Protein AF-A0A349EHQ4-F1 (afdb_monomer)

Structure (mmCIF, N/CA/C/O backbone):
data_AF-A0A349EHQ4-F1
#
_entry.id   AF-A0A349EHQ4-F1
#
loop_
_atom_site.group_PDB
_atom_site.id
_atom_site.type_symbol
_atom_site.label_atom_id
_atom_site.label_alt_id
_atom_site.label_comp_id
_atom_site.label_asym_id
_atom_site.label_entity_id
_atom_site.label_seq_id
_atom_site.pdbx_PDB_ins_code
_atom_site.Cartn_x
_atom_site.Cartn_y
_atom_site.Cartn_z
_atom_site.occupancy
_atom_site.B_iso_or_equiv
_atom_site.auth_seq_id
_atom_site.auth_comp_id
_atom_site.auth_asym_id
_atom_site.auth_atom_id
_atom_site.pdbx_PDB_model_num
ATOM 1 N N . MET A 1 1 ? 8.767 20.214 77.698 1.00 48.81 1 MET A N 1
ATOM 2 C CA . MET A 1 1 ? 8.551 19.388 76.492 1.00 48.81 1 MET A CA 1
ATOM 3 C C . MET A 1 1 ? 9.839 18.632 76.233 1.00 48.81 1 MET A C 1
ATOM 5 O O . MET A 1 1 ? 10.749 19.185 75.638 1.00 48.81 1 MET A O 1
ATOM 9 N N . MET A 1 2 ? 9.957 17.448 76.834 1.00 36.84 2 MET A N 1
ATOM 10 C CA . MET A 1 2 ? 11.161 16.612 76.858 1.00 36.84 2 MET A CA 1
ATOM 11 C C . MET A 1 2 ? 10.773 15.185 77.273 1.00 36.84 2 MET A C 1
ATOM 13 O O . MET A 1 2 ? 10.011 15.031 78.222 1.00 36.84 2 MET A O 1
ATOM 17 N N . ASN A 1 3 ? 11.387 14.222 76.579 1.00 35.66 3 ASN A N 1
ATOM 18 C CA . ASN A 1 3 ? 11.802 12.870 76.994 1.00 35.66 3 ASN A CA 1
ATOM 19 C C . ASN A 1 3 ? 10.764 11.786 77.343 1.00 35.66 3 ASN A C 1
ATOM 21 O O . ASN A 1 3 ? 9.947 11.972 78.233 1.00 35.66 3 ASN A O 1
ATOM 25 N N . CYS A 1 4 ? 10.915 10.604 76.717 1.00 37.81 4 CYS A N 1
ATOM 26 C CA . CYS A 1 4 ? 11.305 9.306 77.331 1.00 37.81 4 CYS A CA 1
ATOM 27 C C . CYS A 1 4 ? 11.135 8.194 76.261 1.00 37.81 4 CYS A C 1
ATOM 29 O O . CYS A 1 4 ? 10.031 8.014 75.767 1.00 37.81 4 CYS A O 1
ATOM 31 N N . VAL A 1 5 ? 12.173 7.601 75.654 1.00 44.50 5 VAL A N 1
ATOM 32 C CA . VAL A 1 5 ? 13.112 6.562 76.151 1.00 44.50 5 VAL A CA 1
ATOM 33 C C . VAL A 1 5 ? 12.461 5.175 76.367 1.00 44.50 5 VAL A C 1
ATOM 35 O O . VAL A 1 5 ? 11.723 5.026 77.328 1.00 44.50 5 VAL A O 1
ATOM 38 N N . ILE A 1 6 ? 12.803 4.227 75.459 1.00 42.94 6 ILE A N 1
ATOM 39 C CA . ILE A 1 6 ? 13.313 2.826 75.639 1.00 42.94 6 ILE A CA 1
ATOM 40 C C . ILE A 1 6 ? 12.410 1.863 76.488 1.00 42.94 6 ILE A C 1
ATOM 42 O O . ILE A 1 6 ? 11.906 2.274 77.518 1.00 42.94 6 ILE A O 1
ATOM 46 N N . THR A 1 7 ? 12.070 0.599 76.149 1.00 41.44 7 THR A N 1
ATOM 47 C CA . THR A 1 7 ? 12.898 -0.583 75.787 1.00 41.44 7 THR A CA 1
ATOM 48 C C . THR A 1 7 ? 12.032 -1.826 75.435 1.00 41.44 7 THR A C 1
ATOM 50 O O . THR A 1 7 ? 10.980 -1.995 76.039 1.00 41.44 7 THR A O 1
ATOM 53 N N . GLU A 1 8 ? 12.574 -2.730 74.587 1.00 42.72 8 GLU A N 1
ATOM 54 C CA . GLU A 1 8 ? 12.525 -4.225 74.665 1.00 42.72 8 GLU A CA 1
ATOM 55 C C . GLU A 1 8 ? 11.172 -4.993 74.559 1.00 42.72 8 GLU A C 1
ATOM 57 O O . GLU A 1 8 ? 10.133 -4.525 74.985 1.00 42.72 8 GLU A O 1
ATOM 62 N N . ASN A 1 9 ? 11.040 -6.226 74.046 1.00 41.66 9 ASN A N 1
ATOM 63 C CA . ASN A 1 9 ? 11.967 -7.260 73.583 1.00 41.66 9 ASN A CA 1
ATOM 64 C C . ASN A 1 9 ? 11.171 -8.348 72.816 1.00 41.66 9 ASN A C 1
ATOM 66 O O . ASN A 1 9 ? 10.061 -8.680 73.225 1.00 41.66 9 ASN A O 1
ATOM 70 N N . ARG A 1 10 ? 11.822 -8.978 71.827 1.00 43.34 10 ARG A N 1
ATOM 71 C CA . ARG A 1 10 ? 11.755 -10.402 71.408 1.00 43.34 10 ARG A CA 1
ATOM 72 C C . ARG A 1 10 ? 11.477 -10.679 69.931 1.00 43.34 10 ARG A C 1
ATOM 74 O O . ARG A 1 10 ? 10.359 -10.860 69.466 1.00 43.34 10 ARG A O 1
ATOM 81 N N . VAL A 1 11 ? 12.609 -10.866 69.263 1.00 46.19 11 VAL A N 1
ATOM 82 C CA . VAL A 1 11 ? 12.840 -11.693 68.084 1.00 46.19 11 VAL A CA 1
ATOM 83 C C . VAL A 1 11 ? 12.489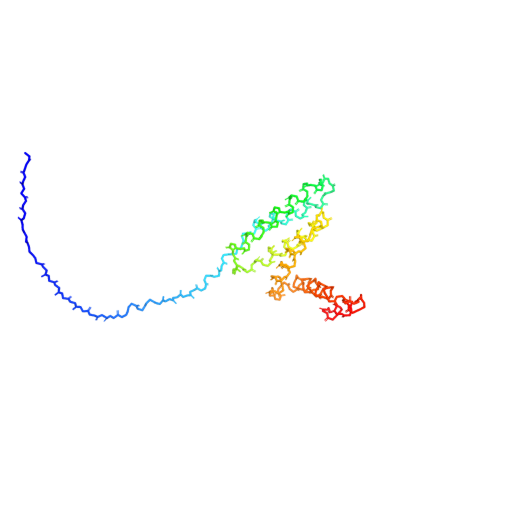 -13.151 68.404 1.00 46.19 11 VAL A C 1
ATOM 85 O O . VAL A 1 11 ? 13.048 -13.725 69.339 1.00 46.19 11 VAL A O 1
ATOM 88 N N . ILE A 1 12 ? 11.619 -13.768 67.602 1.00 50.72 12 ILE A N 1
ATOM 89 C CA . ILE A 1 12 ? 11.627 -15.220 67.383 1.00 50.72 12 ILE A CA 1
ATOM 90 C C . ILE A 1 12 ? 11.624 -15.434 65.873 1.00 50.72 12 ILE A C 1
ATOM 92 O O . ILE A 1 12 ? 10.601 -15.349 65.199 1.00 50.72 12 ILE A O 1
ATOM 96 N N . SER A 1 13 ? 12.821 -15.669 65.353 1.00 45.28 13 SER A N 1
ATOM 97 C CA . SER A 1 13 ? 13.061 -16.291 64.066 1.00 45.28 13 SER A CA 1
ATOM 98 C C . SER A 1 13 ? 12.750 -17.784 64.177 1.00 45.28 13 SER A C 1
ATOM 100 O O . SER A 1 13 ? 13.335 -18.486 64.997 1.00 45.28 13 SER A O 1
ATOM 102 N N . LEU A 1 14 ? 11.872 -18.291 63.315 1.00 47.44 14 LEU A N 1
ATOM 103 C CA . LEU A 1 14 ? 11.872 -19.700 62.939 1.00 47.44 14 LEU A CA 1
ATOM 104 C C . LEU A 1 14 ? 11.588 -19.774 61.439 1.00 47.44 14 LEU A C 1
ATOM 106 O O . LEU A 1 14 ? 10.496 -19.452 60.977 1.00 47.44 14 LEU A O 1
ATOM 110 N N . GLY A 1 15 ? 12.617 -20.118 60.670 1.00 43.69 15 GLY A N 1
ATOM 111 C CA . GLY A 1 15 ? 12.475 -20.380 59.246 1.00 43.69 15 GLY A CA 1
ATOM 112 C C . GLY A 1 15 ? 11.823 -21.734 58.998 1.00 43.69 15 GLY A C 1
ATOM 113 O O . GLY A 1 15 ? 12.010 -22.651 59.786 1.00 43.69 15 GLY A O 1
ATOM 114 N N . ILE A 1 16 ? 11.149 -21.872 57.857 1.00 52.44 16 ILE A N 1
ATOM 115 C CA . ILE A 1 16 ? 11.101 -23.110 57.077 1.00 52.44 16 ILE A CA 1
ATOM 116 C C . ILE A 1 16 ? 11.095 -22.715 55.598 1.00 52.44 16 ILE A C 1
ATOM 118 O O . ILE A 1 16 ? 10.380 -21.821 55.149 1.00 52.44 16 ILE A O 1
ATOM 122 N N . ARG A 1 17 ? 11.985 -23.385 54.872 1.00 44.19 17 ARG A N 1
ATOM 123 C CA . ARG A 1 17 ? 12.211 -23.320 53.435 1.00 44.19 17 ARG A CA 1
ATOM 124 C C . ARG A 1 17 ? 11.108 -24.074 52.696 1.00 44.19 17 ARG A C 1
ATOM 126 O O . ARG A 1 17 ? 10.815 -25.200 53.070 1.00 44.19 17 ARG A O 1
ATOM 133 N N . GLY A 1 18 ? 10.664 -23.494 51.584 1.00 43.50 18 GLY A N 1
ATOM 134 C CA . GLY A 1 18 ? 10.285 -24.220 50.373 1.00 43.50 18 GLY A CA 1
ATOM 135 C C . GLY A 1 18 ? 8.970 -24.991 50.413 1.00 43.50 18 GLY A C 1
ATOM 136 O O . GLY A 1 18 ? 8.882 -26.034 51.035 1.00 43.50 18 GLY A O 1
ATOM 137 N N . ILE A 1 19 ? 8.006 -24.535 49.619 1.00 53.78 19 ILE A N 1
ATOM 138 C CA . ILE A 1 19 ? 7.231 -25.360 48.685 1.00 53.78 19 ILE A CA 1
ATOM 139 C C . ILE A 1 19 ? 6.740 -24.387 47.616 1.00 53.78 19 ILE A C 1
ATOM 141 O O . ILE A 1 19 ? 6.238 -23.306 47.922 1.00 53.78 19 ILE A O 1
ATOM 145 N N . GLY A 1 20 ? 7.032 -24.735 46.365 1.00 45.84 20 GLY A N 1
ATOM 146 C CA . GLY A 1 20 ? 6.883 -23.874 45.208 1.00 45.84 20 GLY A CA 1
ATOM 147 C C . GLY A 1 20 ? 5.481 -23.297 45.105 1.00 45.84 20 GLY A C 1
ATOM 148 O O . GLY A 1 20 ? 4.492 -24.025 45.066 1.00 45.84 20 GLY A O 1
ATOM 149 N N . CYS A 1 21 ? 5.422 -21.973 44.992 1.00 41.72 21 CYS A N 1
ATOM 150 C CA . CYS A 1 21 ? 4.287 -21.328 44.369 1.00 41.72 21 CYS A CA 1
ATOM 151 C C . CYS A 1 21 ? 4.354 -21.739 42.895 1.00 41.72 21 CYS A C 1
ATOM 153 O O . CYS A 1 21 ? 5.080 -21.139 42.101 1.00 41.72 21 CYS A O 1
ATOM 155 N N . LEU A 1 22 ? 3.678 -22.842 42.568 1.00 47.91 22 LEU A N 1
ATOM 156 C CA . LEU A 1 22 ? 3.324 -23.224 41.212 1.00 47.91 22 LEU A CA 1
ATOM 157 C C . LEU A 1 22 ? 2.382 -22.129 40.703 1.00 47.91 22 LEU A C 1
ATOM 159 O O . LEU A 1 22 ? 1.161 -22.255 40.738 1.00 47.91 22 LEU A O 1
ATOM 163 N N . TRP A 1 23 ? 2.975 -21.000 40.319 1.00 44.31 23 TRP A N 1
ATOM 164 C CA . TRP A 1 23 ? 2.333 -19.981 39.516 1.00 44.31 23 TRP A CA 1
ATOM 165 C C . TRP A 1 23 ? 2.105 -20.646 38.169 1.00 44.31 23 TRP A C 1
ATOM 167 O O . TRP A 1 23 ? 2.985 -20.723 37.315 1.00 44.31 23 TRP A O 1
ATOM 177 N N . ILE A 1 24 ? 0.933 -21.257 38.045 1.00 50.19 24 ILE A N 1
ATOM 178 C CA . ILE A 1 24 ? 0.395 -21.694 36.774 1.00 50.19 24 ILE A CA 1
ATOM 179 C C . ILE A 1 24 ? 0.300 -20.416 35.939 1.00 50.19 24 ILE A C 1
ATOM 181 O O . ILE A 1 24 ? -0.628 -19.625 36.084 1.00 50.19 24 ILE A O 1
ATOM 185 N N . CYS A 1 25 ? 1.308 -20.190 35.097 1.00 42.59 25 CYS A N 1
ATOM 186 C CA . CYS A 1 25 ? 1.208 -19.308 33.951 1.00 42.59 25 CYS A CA 1
ATOM 187 C C . CYS A 1 25 ? 0.197 -19.948 33.002 1.00 42.59 25 CYS A C 1
ATOM 189 O O . CYS A 1 25 ? 0.560 -20.624 32.042 1.00 42.59 25 CYS A O 1
ATOM 191 N N . THR A 1 26 ? -1.092 -19.752 33.270 1.00 47.00 26 THR A N 1
ATOM 192 C CA . THR A 1 26 ? -2.105 -19.798 32.224 1.00 47.00 26 THR A CA 1
ATOM 193 C C . THR A 1 26 ? -1.812 -18.628 31.298 1.00 47.00 26 THR A C 1
ATOM 195 O O . THR A 1 26 ? -2.361 -17.540 31.445 1.00 47.00 26 THR A O 1
ATOM 198 N N . ALA A 1 27 ? -0.903 -18.856 30.350 1.00 46.69 27 ALA A N 1
ATOM 199 C CA . ALA A 1 27 ? -0.815 -18.096 29.119 1.00 46.69 27 ALA A CA 1
ATOM 200 C C . ALA A 1 27 ? -2.076 -18.417 28.307 1.00 46.69 27 ALA A C 1
ATOM 202 O O . ALA A 1 27 ? -2.050 -19.153 27.324 1.00 46.69 27 ALA A O 1
ATOM 203 N N . GLY A 1 28 ? -3.220 -17.919 28.780 1.00 42.00 28 GLY A N 1
ATOM 204 C CA . GLY A 1 28 ? -4.353 -17.710 27.907 1.00 42.00 28 GLY A CA 1
ATOM 205 C C . GLY A 1 28 ? -3.876 -16.692 26.891 1.00 42.00 28 GLY A C 1
ATOM 206 O O . GLY A 1 28 ? -3.595 -15.553 27.258 1.00 42.00 28 GLY A O 1
ATOM 207 N N . ALA A 1 29 ? -3.708 -17.124 25.644 1.00 43.16 29 ALA A N 1
ATOM 208 C CA . ALA A 1 29 ? -3.599 -16.213 24.526 1.00 43.16 29 ALA A CA 1
ATOM 209 C C . ALA A 1 29 ? -4.871 -15.355 24.546 1.00 43.16 29 ALA A C 1
ATOM 211 O O . ALA A 1 29 ? -5.917 -15.772 24.050 1.00 43.16 29 ALA A O 1
ATOM 212 N N . LEU A 1 30 ? -4.818 -14.191 25.203 1.00 45.94 30 LEU A N 1
ATOM 213 C CA . LEU A 1 30 ? -5.787 -13.145 24.941 1.00 45.94 30 LEU A CA 1
ATOM 214 C C . LEU A 1 30 ? -5.546 -12.794 23.483 1.00 45.94 30 LEU A C 1
ATOM 216 O O . LEU A 1 30 ? -4.552 -12.144 23.161 1.00 45.94 30 LEU A O 1
ATOM 220 N N . ALA A 1 31 ? -6.414 -13.299 22.607 1.00 54.94 31 ALA A N 1
ATOM 221 C CA . ALA A 1 31 ? -6.525 -12.788 21.256 1.00 54.94 31 ALA A CA 1
ATOM 222 C C . ALA A 1 31 ? -6.519 -11.262 21.372 1.00 54.94 31 ALA A C 1
ATOM 224 O O . ALA A 1 31 ? -7.317 -10.701 22.132 1.00 54.94 31 ALA A O 1
ATOM 225 N N . ALA A 1 32 ? -5.546 -10.614 20.729 1.00 66.81 32 ALA A N 1
ATOM 226 C CA . ALA A 1 32 ? -5.445 -9.169 20.791 1.00 66.81 32 ALA A CA 1
ATOM 227 C C . ALA A 1 32 ? -6.784 -8.568 20.375 1.00 66.81 32 ALA A C 1
ATOM 229 O O . ALA A 1 32 ? -7.426 -9.055 19.440 1.00 66.81 32 ALA A O 1
ATOM 230 N N . LEU A 1 33 ? -7.223 -7.558 21.127 1.00 77.00 33 LEU A N 1
ATOM 231 C CA . LEU A 1 33 ? -8.505 -6.923 20.869 1.00 77.00 33 LEU A CA 1
ATOM 232 C C . LEU A 1 33 ? -8.539 -6.464 19.405 1.00 77.00 33 LEU A C 1
ATOM 234 O O . LEU A 1 33 ? -7.563 -5.869 18.937 1.00 77.00 33 LEU A O 1
ATOM 238 N N . PRO A 1 34 ? -9.622 -6.766 18.672 1.00 84.94 34 PRO A N 1
ATOM 239 C CA . PRO A 1 34 ? -9.742 -6.338 17.292 1.00 84.94 34 PRO A CA 1
ATOM 240 C C . PRO A 1 34 ? -9.745 -4.810 17.227 1.00 84.94 34 PRO A C 1
ATOM 242 O O . PRO A 1 34 ? -10.272 -4.134 18.117 1.00 84.94 34 PRO A O 1
ATOM 245 N N . ILE A 1 35 ? -9.171 -4.268 16.156 1.00 89.75 35 ILE A N 1
ATOM 246 C CA . ILE A 1 35 ? -9.194 -2.827 15.898 1.00 89.75 35 ILE A CA 1
ATOM 247 C C . ILE A 1 35 ? -10.665 -2.398 15.743 1.00 89.75 35 ILE A C 1
ATOM 249 O O . ILE A 1 35 ? -11.404 -3.084 15.032 1.00 89.75 35 ILE A O 1
ATOM 253 N N . PRO A 1 36 ? -11.121 -1.308 16.391 1.00 89.56 36 PRO A N 1
ATOM 254 C CA . PRO A 1 36 ? -12.522 -0.905 16.337 1.00 89.56 36 PRO A CA 1
ATOM 255 C C . PRO A 1 36 ? -13.006 -0.648 14.905 1.00 89.56 36 PRO A C 1
ATOM 257 O O . PRO A 1 36 ? -12.410 0.140 14.170 1.00 89.56 36 PRO A O 1
ATOM 260 N N . GLU A 1 37 ? -14.137 -1.246 14.533 1.00 89.69 37 GLU A N 1
ATOM 261 C CA . GLU A 1 37 ? -14.742 -1.102 13.200 1.00 89.69 37 GLU A CA 1
ATOM 262 C C . GLU A 1 37 ? -15.055 0.363 12.856 1.00 89.69 37 GLU A C 1
ATOM 264 O O . GLU A 1 37 ? -14.861 0.797 11.724 1.00 89.69 37 GLU A O 1
ATOM 269 N N . SER A 1 38 ? -15.441 1.176 13.846 1.00 89.50 38 SER A N 1
ATOM 270 C CA . SER A 1 38 ? -15.678 2.613 13.655 1.00 89.50 38 SER A CA 1
ATOM 271 C C . SER A 1 38 ? -14.453 3.358 13.117 1.00 89.50 38 SER A C 1
ATOM 273 O O . SER A 1 38 ? -14.598 4.319 12.364 1.00 89.50 38 SER A O 1
ATOM 275 N N . GLU A 1 39 ? -13.246 2.929 13.497 1.00 90.50 39 GLU A N 1
ATOM 276 C CA . GLU A 1 39 ? -12.001 3.521 13.005 1.00 90.50 39 GLU A CA 1
ATOM 277 C C . GLU A 1 39 ? -11.714 3.098 11.564 1.00 90.50 39 GLU A C 1
ATOM 279 O O . GLU A 1 39 ? -11.278 3.922 10.761 1.00 90.50 39 GLU A O 1
ATOM 284 N N . MET A 1 40 ? -12.016 1.844 11.216 1.00 89.56 40 MET A N 1
ATOM 285 C CA . MET A 1 40 ? -11.903 1.340 9.845 1.00 89.56 40 MET A CA 1
ATOM 286 C C . MET A 1 40 ? -12.857 2.076 8.906 1.00 89.56 40 MET A C 1
ATOM 288 O O . MET A 1 40 ? -12.417 2.623 7.899 1.00 89.56 40 MET A O 1
ATOM 292 N N . VAL A 1 41 ? -14.131 2.195 9.290 1.00 91.81 41 VAL A N 1
ATOM 293 C CA . VAL A 1 41 ? -15.146 2.929 8.520 1.00 91.81 41 VAL A CA 1
ATOM 294 C C . VAL A 1 41 ? -14.732 4.390 8.324 1.00 91.81 41 VAL A C 1
ATOM 296 O O . VAL A 1 41 ? -14.864 4.930 7.228 1.00 91.81 41 VAL A O 1
ATOM 299 N N . ALA A 1 42 ? -14.175 5.039 9.352 1.00 91.44 42 ALA A N 1
ATOM 300 C CA . ALA A 1 42 ? -13.675 6.408 9.226 1.00 91.44 42 ALA A CA 1
ATOM 301 C C . ALA A 1 42 ? -12.498 6.522 8.233 1.00 91.44 42 ALA A C 1
ATOM 303 O O . ALA A 1 42 ? -12.396 7.506 7.494 1.00 91.44 42 ALA A O 1
ATOM 304 N N . LEU A 1 43 ? -11.604 5.527 8.195 1.00 92.25 43 LEU A N 1
ATOM 305 C CA . LEU A 1 43 ? -10.511 5.484 7.221 1.00 92.25 43 LEU A CA 1
ATOM 306 C C . LEU A 1 43 ? -11.030 5.228 5.797 1.00 92.25 43 LEU A C 1
ATOM 308 O O . LEU A 1 43 ? -10.604 5.908 4.866 1.00 92.25 43 LEU A O 1
ATOM 312 N N . GLU A 1 44 ? -11.985 4.318 5.614 1.00 91.12 44 GLU A N 1
ATOM 313 C CA . GLU A 1 44 ? -12.600 4.032 4.310 1.00 91.12 44 GLU A CA 1
ATOM 314 C C . GLU A 1 44 ? -13.372 5.228 3.752 1.00 91.12 44 GLU A C 1
ATOM 316 O O . GLU A 1 44 ? -13.259 5.548 2.568 1.00 91.12 44 GLU A O 1
ATOM 321 N N . GLN A 1 45 ? -14.098 5.954 4.604 1.00 89.88 45 GLN A N 1
ATOM 322 C CA . GLN A 1 45 ? -14.786 7.186 4.214 1.00 89.88 45 GLN A CA 1
ATOM 323 C C . GLN A 1 45 ? -13.826 8.218 3.623 1.00 89.88 45 GLN A C 1
ATOM 325 O O . GLN A 1 45 ? -14.202 8.945 2.704 1.00 89.88 45 GLN A O 1
ATOM 330 N N . THR A 1 46 ? -12.576 8.248 4.091 1.00 84.50 46 THR A N 1
ATOM 331 C CA . THR A 1 46 ? -11.557 9.130 3.519 1.00 84.50 46 THR A CA 1
ATOM 332 C C . THR A 1 46 ? -11.270 8.783 2.056 1.00 84.50 46 THR A C 1
ATOM 334 O O . THR A 1 46 ? -11.200 9.670 1.210 1.00 84.50 46 THR A O 1
ATOM 337 N N . LEU A 1 47 ? -11.189 7.490 1.723 1.00 83.75 47 LEU A N 1
ATOM 338 C CA . LEU A 1 47 ? -11.021 7.041 0.340 1.00 83.75 47 LEU A CA 1
ATOM 339 C C . LEU A 1 47 ? -12.234 7.395 -0.530 1.00 83.75 47 LEU A C 1
ATOM 341 O O . LEU A 1 47 ? -12.085 7.635 -1.724 1.00 83.75 47 LEU A O 1
ATOM 345 N N . VAL A 1 48 ? -13.442 7.427 0.021 1.00 84.25 48 VAL A N 1
ATOM 346 C CA . VAL A 1 48 ? -14.613 7.859 -0.753 1.00 84.25 48 VAL A CA 1
ATOM 347 C C . VAL A 1 48 ? -14.550 9.366 -1.019 1.00 84.25 48 VAL A C 1
ATOM 349 O O . VAL A 1 48 ? -14.705 9.791 -2.160 1.00 84.25 48 VAL A O 1
ATOM 352 N N . GLN A 1 49 ? -14.250 10.162 0.010 1.00 80.25 49 GLN A N 1
ATOM 353 C CA . GLN A 1 49 ? -14.228 11.628 -0.059 1.00 80.25 49 GLN A CA 1
ATOM 354 C C . GLN A 1 49 ? -13.092 12.178 -0.930 1.00 80.25 49 GLN A C 1
ATOM 356 O O . GLN A 1 49 ? -13.306 13.116 -1.689 1.00 80.25 49 GLN A O 1
ATOM 361 N N . ASP A 1 50 ? -11.902 11.576 -0.888 1.00 71.00 50 ASP A N 1
ATOM 362 C CA . ASP A 1 50 ? -10.781 12.000 -1.739 1.00 71.00 50 ASP A CA 1
ATOM 363 C C . ASP A 1 50 ? -11.028 11.724 -3.237 1.00 71.00 50 ASP A C 1
ATOM 365 O O . ASP A 1 50 ? -10.313 12.253 -4.085 1.00 71.00 50 ASP A O 1
ATOM 369 N N . GLY A 1 51 ? -12.008 10.877 -3.584 1.00 64.12 51 GLY A N 1
ATOM 370 C CA . GLY A 1 51 ? -12.421 10.643 -4.972 1.00 64.12 51 GLY A CA 1
ATOM 371 C C . GLY A 1 51 ? -13.308 11.750 -5.552 1.00 64.12 51 GLY A C 1
ATOM 372 O O . GLY A 1 51 ? -13.568 11.748 -6.759 1.00 64.12 51 GLY A O 1
ATOM 373 N N . ASP A 1 52 ? -13.768 12.677 -4.710 1.00 71.44 52 ASP A N 1
ATOM 374 C CA . ASP A 1 52 ? -14.653 13.760 -5.110 1.00 71.44 52 ASP A CA 1
ATOM 375 C C . ASP A 1 52 ? -13.873 14.859 -5.848 1.00 71.44 52 ASP A C 1
ATOM 377 O O . ASP A 1 52 ? -12.832 15.335 -5.382 1.00 71.44 52 ASP A O 1
ATOM 381 N N . GLN A 1 53 ? -14.369 15.254 -7.023 1.00 61.84 53 GLN A N 1
ATOM 382 C CA . GLN A 1 53 ? -13.653 16.134 -7.963 1.00 61.84 53 GLN A CA 1
ATOM 383 C C . GLN A 1 53 ? -13.481 17.570 -7.441 1.00 61.84 53 GLN A C 1
ATOM 385 O O . GLN A 1 53 ? -12.670 18.329 -7.972 1.00 61.84 53 GLN A O 1
ATOM 390 N N . ASP A 1 54 ? -14.199 17.922 -6.376 1.00 67.56 54 ASP A N 1
ATOM 391 C CA . ASP A 1 54 ? -14.193 19.255 -5.774 1.00 67.56 54 ASP A CA 1
ATOM 392 C C . ASP A 1 54 ? -13.051 19.461 -4.758 1.00 67.56 54 ASP A C 1
ATOM 394 O O . ASP A 1 54 ? -12.846 20.5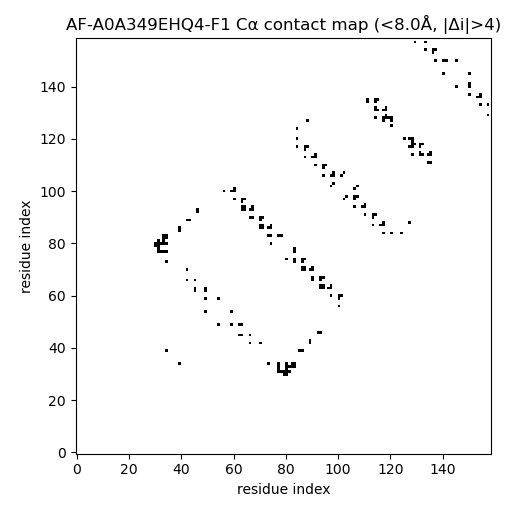66 -4.244 1.00 67.56 54 ASP A O 1
ATOM 398 N N . THR A 1 55 ? -12.261 18.422 -4.463 1.00 77.44 55 THR A N 1
ATOM 399 C CA . THR A 1 55 ? -11.183 18.500 -3.471 1.00 77.44 55 THR A CA 1
ATOM 400 C C . THR A 1 55 ? -9.881 19.020 -4.084 1.00 77.44 55 THR A C 1
ATOM 402 O O . THR A 1 55 ? -9.341 18.466 -5.039 1.00 77.44 55 THR A O 1
ATOM 405 N N . SER A 1 56 ? -9.295 20.065 -3.488 1.00 86.88 56 SER A N 1
ATOM 406 C CA . SER A 1 56 ? -7.997 20.581 -3.944 1.00 86.88 56 SER A CA 1
ATOM 407 C C . SER A 1 56 ? -6.871 19.534 -3.796 1.00 86.88 56 SER A C 1
ATOM 409 O O . SER A 1 56 ? -6.854 18.781 -2.816 1.00 86.88 56 SER A O 1
ATOM 411 N N . PRO A 1 57 ? -5.844 19.528 -4.668 1.00 85.62 57 PRO A N 1
ATOM 412 C CA . PRO A 1 57 ? -4.724 18.586 -4.553 1.00 85.62 57 PRO A CA 1
ATOM 413 C C . PRO A 1 57 ? -3.979 18.663 -3.209 1.00 85.62 57 PRO A C 1
ATOM 415 O O . PRO A 1 57 ? -3.516 17.655 -2.676 1.00 85.62 57 PRO A O 1
ATOM 418 N N . ILE A 1 58 ? -3.879 19.863 -2.625 1.00 90.62 58 ILE A N 1
ATOM 419 C CA . ILE A 1 58 ? -3.218 20.084 -1.331 1.00 90.62 58 ILE A CA 1
ATOM 420 C C . ILE A 1 58 ? -4.035 19.458 -0.196 1.00 90.62 58 ILE A C 1
ATOM 422 O O . ILE A 1 58 ? -3.466 18.803 0.683 1.00 90.62 58 ILE A O 1
ATOM 426 N N . SER A 1 59 ? -5.360 19.646 -0.202 1.00 90.25 59 SER A N 1
ATOM 427 C CA . SER A 1 59 ? -6.235 19.037 0.801 1.00 90.25 59 SER A CA 1
ATOM 428 C C . SER A 1 59 ? -6.248 17.519 0.672 1.00 90.25 59 SER A C 1
ATOM 430 O O . SER A 1 59 ? -6.040 16.864 1.689 1.00 90.25 59 SER A O 1
ATOM 432 N N . ALA A 1 60 ? -6.361 16.976 -0.545 1.00 89.62 60 ALA A N 1
ATOM 433 C CA . ALA A 1 60 ? -6.306 15.534 -0.795 1.00 89.62 60 ALA A CA 1
ATOM 434 C C . ALA A 1 60 ? -4.997 14.924 -0.268 1.00 89.62 60 ALA A C 1
ATOM 436 O O . ALA A 1 60 ? -5.008 13.982 0.521 1.00 89.62 60 ALA A O 1
ATOM 437 N N . ARG A 1 61 ? -3.842 15.530 -0.589 1.00 92.25 61 ARG A N 1
ATOM 438 C CA . ARG A 1 61 ? -2.539 15.084 -0.065 1.00 92.25 61 ARG A CA 1
ATOM 439 C C . ARG A 1 61 ? -2.512 15.056 1.464 1.00 92.25 61 ARG A C 1
ATOM 441 O O . ARG A 1 61 ? -2.045 14.086 2.058 1.00 92.25 61 ARG A O 1
ATOM 448 N N . ARG A 1 62 ? -2.973 16.127 2.119 1.00 93.00 62 ARG A N 1
ATOM 449 C CA . ARG A 1 62 ? -2.983 16.221 3.588 1.00 93.00 62 ARG A CA 1
ATOM 450 C C . ARG A 1 62 ? -3.882 15.150 4.206 1.00 93.00 62 ARG A C 1
ATOM 452 O O . ARG A 1 62 ? -3.486 14.526 5.189 1.00 93.00 62 ARG A O 1
ATOM 459 N N . THR A 1 63 ? -5.064 14.961 3.636 1.00 93.75 63 THR A N 1
ATOM 460 C CA . THR A 1 63 ? -6.052 13.977 4.072 1.00 93.75 63 THR A CA 1
ATOM 461 C C . THR A 1 63 ? -5.492 12.558 3.962 1.00 93.75 63 THR A C 1
ATOM 463 O O . THR A 1 63 ? -5.393 11.874 4.981 1.00 93.75 63 THR A O 1
ATOM 466 N N . LEU A 1 64 ? -4.961 12.176 2.797 1.00 94.31 64 LEU A N 1
ATOM 467 C CA . LEU A 1 64 ? -4.321 10.875 2.584 1.00 94.31 64 LEU A CA 1
ATOM 468 C C . LEU A 1 64 ? -3.162 10.625 3.559 1.00 94.31 64 LEU A C 1
ATOM 470 O O . LEU A 1 64 ? -3.096 9.566 4.182 1.00 94.31 64 LEU A O 1
ATOM 474 N N . LYS A 1 65 ? -2.268 11.604 3.770 1.00 95.25 65 LYS A N 1
ATOM 475 C CA . LYS A 1 65 ? -1.153 11.464 4.731 1.00 95.25 65 LYS A CA 1
ATOM 476 C C . LYS A 1 65 ? -1.644 11.269 6.165 1.00 95.25 65 LYS A C 1
ATOM 478 O O . LYS A 1 65 ? -1.044 10.504 6.921 1.00 95.25 65 LYS A O 1
ATOM 483 N N . ASN A 1 66 ? -2.720 11.951 6.550 1.00 95.31 66 ASN A N 1
ATOM 484 C CA . ASN A 1 66 ? -3.321 11.778 7.868 1.00 95.31 66 ASN A CA 1
ATOM 485 C C . ASN A 1 66 ? -3.924 10.382 8.037 1.00 95.31 66 ASN A C 1
ATOM 487 O O . ASN A 1 66 ? -3.693 9.767 9.077 1.00 95.31 66 ASN A O 1
ATOM 491 N N . SER A 1 67 ? -4.627 9.870 7.027 1.00 95.25 67 SER A N 1
ATOM 492 C CA . SER A 1 67 ? -5.217 8.528 7.064 1.00 95.25 67 SER A CA 1
ATOM 493 C C . SER A 1 67 ? -4.160 7.431 7.080 1.00 95.25 67 SER A C 1
ATOM 495 O O . SER A 1 67 ? -4.266 6.517 7.891 1.00 95.25 67 SER A O 1
ATOM 497 N N . VAL A 1 68 ? -3.079 7.567 6.302 1.00 96.44 68 VAL A N 1
ATOM 498 C CA . VAL A 1 68 ? -1.920 6.656 6.373 1.00 96.44 68 VAL A CA 1
ATOM 499 C C . VAL A 1 68 ? -1.328 6.642 7.783 1.00 96.44 68 VAL A C 1
ATOM 501 O O . VAL A 1 68 ? -1.176 5.579 8.378 1.00 96.44 68 VAL A O 1
ATOM 504 N N . ARG A 1 69 ? -1.050 7.817 8.363 1.00 96.69 69 ARG A N 1
ATOM 505 C CA . ARG A 1 69 ? -0.493 7.922 9.721 1.00 96.69 69 ARG A CA 1
ATOM 506 C C . ARG A 1 69 ? -1.422 7.319 10.777 1.00 96.69 69 ARG A C 1
ATOM 508 O O . ARG A 1 69 ? -0.944 6.663 11.695 1.00 96.69 69 ARG A O 1
ATOM 515 N N . LYS A 1 70 ? -2.734 7.546 10.663 1.00 96.69 70 LYS A N 1
ATOM 516 C CA . LYS A 1 70 ? -3.732 7.006 11.593 1.00 96.69 70 LYS A CA 1
ATOM 517 C C . LYS A 1 70 ? -3.851 5.486 11.467 1.00 96.69 70 LYS A C 1
ATOM 519 O O . LYS A 1 70 ? -3.806 4.805 12.483 1.00 96.69 70 LYS A O 1
ATOM 524 N N . GLY A 1 71 ? -3.949 4.960 10.247 1.00 96.12 71 GLY A N 1
ATOM 525 C CA . GLY A 1 71 ? -4.037 3.522 9.999 1.00 96.12 71 GLY A CA 1
ATOM 526 C C . GLY A 1 71 ? -2.801 2.769 10.489 1.00 96.12 71 GLY A C 1
ATOM 527 O O . GLY A 1 71 ? -2.936 1.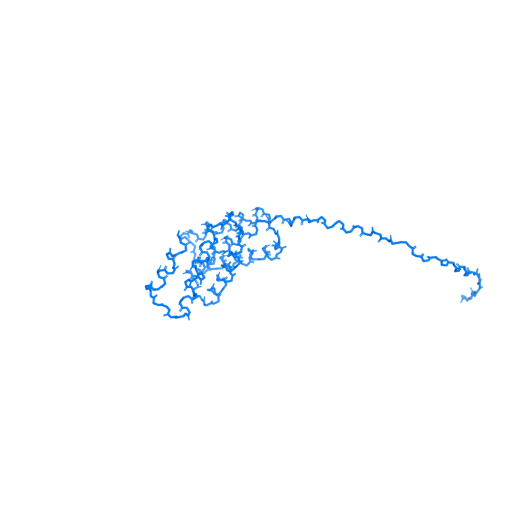774 11.193 1.00 96.12 71 GLY A O 1
ATOM 528 N N . LEU A 1 72 ? -1.599 3.287 10.215 1.00 96.56 72 LEU A N 1
ATOM 529 C CA . LEU A 1 72 ? -0.362 2.692 10.730 1.00 96.56 72 LEU A CA 1
ATOM 530 C C . LEU A 1 72 ? -0.310 2.712 12.262 1.00 96.56 72 LEU A C 1
ATOM 532 O O . LEU A 1 72 ? 0.003 1.691 12.862 1.00 96.56 72 LEU A O 1
ATOM 536 N N . ALA A 1 73 ? -0.711 3.816 12.902 1.00 96.06 73 ALA A N 1
ATOM 537 C CA . ALA A 1 73 ? -0.767 3.889 14.361 1.00 96.06 73 ALA A CA 1
ATOM 538 C C . ALA A 1 73 ? -1.733 2.859 14.979 1.00 96.06 73 ALA A C 1
ATOM 540 O O . ALA A 1 73 ? -1.457 2.344 16.060 1.00 96.06 73 ALA A O 1
ATOM 541 N N . LEU A 1 74 ? -2.846 2.537 14.306 1.00 95.19 74 LEU A N 1
ATOM 542 C CA . LEU A 1 74 ? -3.771 1.487 14.752 1.00 95.19 74 LEU A CA 1
ATOM 543 C C . LEU A 1 74 ? -3.146 0.092 14.643 1.00 95.19 74 LEU A C 1
ATOM 545 O O . LEU A 1 74 ? -3.288 -0.710 15.562 1.00 95.19 74 LEU A O 1
ATOM 549 N N . VAL A 1 75 ? -2.435 -0.185 13.548 1.00 94.88 75 VAL A N 1
ATOM 550 C CA . VAL A 1 75 ? -1.729 -1.461 13.353 1.00 94.88 75 VAL A CA 1
ATOM 551 C C . VAL A 1 75 ? -0.613 -1.621 14.386 1.00 94.88 75 VAL A C 1
ATOM 553 O O . VAL A 1 75 ? -0.507 -2.673 15.011 1.00 94.88 75 VAL A O 1
ATOM 556 N N . ASP A 1 76 ? 0.169 -0.569 14.627 1.00 93.44 76 ASP A N 1
ATOM 557 C CA . ASP A 1 76 ? 1.263 -0.581 15.604 1.00 93.44 76 ASP A CA 1
ATOM 558 C C . ASP A 1 76 ? 0.745 -0.726 17.047 1.00 93.44 76 ASP A C 1
ATOM 560 O O . ASP A 1 76 ? 1.376 -1.381 17.876 1.00 93.44 76 ASP A O 1
ATOM 564 N N . ALA A 1 77 ? -0.429 -0.162 17.354 1.00 93.06 77 ALA A N 1
ATOM 565 C CA . ALA A 1 77 ? -1.080 -0.317 18.654 1.00 93.06 77 ALA A CA 1
ATOM 566 C C . ALA A 1 77 ? -1.691 -1.714 18.869 1.00 93.06 77 ALA A C 1
ATOM 568 O O . ALA A 1 77 ? -2.037 -2.068 19.997 1.00 93.06 77 ALA A O 1
ATOM 569 N N . SER A 1 78 ? -1.885 -2.504 17.810 1.00 91.06 78 SER A N 1
ATOM 570 C CA . SER A 1 78 ? -2.562 -3.806 17.863 1.00 91.06 78 SER A CA 1
ATOM 571 C C . SER A 1 78 ? -1.938 -4.815 16.882 1.00 91.06 78 SER A C 1
ATOM 573 O O . SER A 1 78 ? -2.612 -5.287 15.964 1.00 91.06 78 SER A O 1
ATOM 575 N N . PRO A 1 79 ? -0.658 -5.197 17.078 1.00 89.38 79 PRO A N 1
ATOM 576 C CA . PRO A 1 79 ? 0.101 -5.997 16.108 1.00 89.38 79 PRO A CA 1
ATOM 577 C C . PRO A 1 79 ? -0.441 -7.421 15.918 1.00 89.38 79 PRO A C 1
ATOM 579 O O . PRO A 1 79 ? -0.310 -7.995 14.841 1.00 89.38 79 PRO A O 1
ATOM 582 N N . GLU A 1 80 ? -1.094 -7.977 16.938 1.00 89.50 80 GLU A N 1
ATOM 583 C CA . GLU A 1 80 ? -1.653 -9.334 16.914 1.00 89.50 80 GLU A CA 1
ATOM 584 C C . GLU A 1 80 ? -3.147 -9.362 16.544 1.00 89.50 80 GLU A C 1
ATOM 586 O O . GLU A 1 80 ? -3.758 -10.431 16.513 1.00 89.50 80 GLU A O 1
ATOM 591 N N . ALA A 1 81 ? -3.764 -8.207 16.261 1.00 89.94 81 ALA A N 1
ATOM 592 C CA . ALA A 1 81 ? -5.171 -8.161 15.875 1.00 89.94 81 ALA A CA 1
ATOM 593 C C . ALA A 1 81 ? -5.391 -8.892 14.541 1.00 89.94 81 ALA A C 1
ATOM 595 O O . ALA A 1 81 ? -4.598 -8.772 13.600 1.00 89.94 81 ALA A O 1
ATOM 596 N N . SER A 1 82 ? -6.485 -9.648 14.446 1.00 87.50 82 SER A N 1
ATOM 597 C CA . SER A 1 82 ? -6.837 -10.417 13.245 1.00 87.50 82 SER A CA 1
ATOM 598 C C . SER A 1 82 ? -7.206 -9.520 12.058 1.00 87.50 82 SER A C 1
ATOM 600 O O . SER A 1 82 ? -6.860 -9.833 10.920 1.00 87.50 82 SER A O 1
ATOM 602 N N . ASN A 1 83 ? -7.846 -8.380 12.329 1.00 92.44 83 ASN A N 1
ATOM 603 C CA . ASN A 1 83 ? -8.278 -7.386 11.343 1.00 92.44 83 ASN A CA 1
ATOM 604 C C . ASN A 1 83 ? -7.216 -6.316 11.027 1.00 92.44 83 ASN A C 1
ATOM 606 O O . ASN A 1 83 ? -7.496 -5.322 10.360 1.00 92.44 83 ASN A O 1
ATOM 610 N N . ARG A 1 84 ? -5.963 -6.492 11.470 1.00 94.94 84 ARG A N 1
ATOM 611 C CA . ARG A 1 84 ? -4.879 -5.550 11.129 1.00 94.94 84 ARG A CA 1
ATOM 612 C C . ARG A 1 84 ? -4.633 -5.456 9.621 1.00 94.94 84 ARG A C 1
ATOM 614 O O . ARG A 1 84 ? 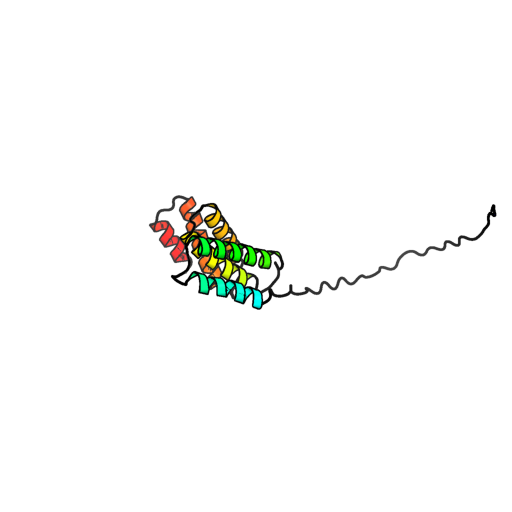-4.229 -4.408 9.126 1.00 94.94 84 ARG A O 1
ATOM 621 N N . PHE A 1 85 ? -4.867 -6.551 8.896 1.00 95.62 85 PHE A N 1
ATOM 622 C CA . PHE A 1 85 ? -4.667 -6.610 7.451 1.00 95.62 85 PHE A CA 1
ATOM 623 C C . PHE A 1 85 ? -5.749 -5.846 6.684 1.00 95.62 85 PHE A C 1
ATOM 625 O O . PHE A 1 85 ? -5.430 -5.276 5.645 1.00 95.62 85 PHE A O 1
ATOM 632 N N . ASP A 1 86 ? -6.967 -5.727 7.228 1.00 95.25 86 ASP A N 1
ATOM 633 C CA . ASP A 1 86 ? -7.988 -4.822 6.685 1.00 95.25 86 ASP A CA 1
ATOM 634 C C . ASP A 1 86 ? -7.486 -3.373 6.716 1.00 95.25 86 ASP A C 1
ATOM 636 O O . ASP A 1 86 ? -7.493 -2.665 5.707 1.00 95.25 86 ASP A O 1
ATOM 640 N N . VAL A 1 87 ? -6.950 -2.947 7.866 1.00 96.31 87 VAL A N 1
ATOM 641 C CA . VAL A 1 87 ? -6.384 -1.601 8.034 1.00 96.31 87 VAL A CA 1
ATOM 642 C C . VAL A 1 87 ? -5.176 -1.389 7.121 1.00 96.31 87 VAL A C 1
ATOM 644 O O . VAL A 1 87 ? -5.077 -0.341 6.482 1.00 96.31 87 VAL A O 1
ATOM 647 N N . LEU A 1 88 ? -4.278 -2.375 7.008 1.00 97.12 88 LEU A N 1
ATOM 648 C CA . LEU A 1 88 ? -3.155 -2.313 6.066 1.00 97.12 88 LEU A CA 1
ATOM 649 C C . LEU A 1 88 ? -3.634 -2.205 4.615 1.00 97.12 88 LEU A C 1
ATOM 651 O O . LEU A 1 88 ? -3.049 -1.443 3.850 1.00 97.12 88 LEU A O 1
ATOM 655 N N . GLY A 1 89 ? -4.714 -2.897 4.245 1.00 96.62 89 GLY A N 1
ATOM 656 C CA . GLY A 1 89 ? -5.348 -2.767 2.936 1.00 96.62 89 GLY A CA 1
ATOM 657 C C . GLY A 1 89 ? -5.815 -1.335 2.669 1.00 96.62 89 GLY A C 1
ATOM 658 O O . GLY A 1 89 ? -5.499 -0.767 1.623 1.00 96.62 89 GLY A O 1
ATOM 659 N N . ILE A 1 90 ? -6.484 -0.702 3.636 1.00 96.19 90 ILE A N 1
ATOM 660 C CA . ILE A 1 90 ? -6.924 0.699 3.528 1.00 96.19 90 ILE A CA 1
ATOM 661 C C . ILE A 1 90 ? -5.724 1.654 3.410 1.00 96.19 90 ILE A C 1
ATOM 663 O O . ILE A 1 90 ? -5.712 2.534 2.543 1.00 96.19 90 ILE A O 1
ATOM 667 N N . VAL A 1 91 ? -4.691 1.471 4.241 1.00 97.44 91 VAL A N 1
ATOM 668 C CA . VAL A 1 91 ? -3.440 2.251 4.186 1.00 97.44 91 VAL A CA 1
ATOM 669 C C . VAL A 1 91 ? -2.774 2.120 2.818 1.00 97.44 91 VAL A C 1
ATOM 671 O O . VAL A 1 91 ? -2.394 3.130 2.225 1.00 97.44 91 VAL A O 1
ATOM 674 N N . PHE A 1 92 ? -2.690 0.903 2.290 1.00 97.56 92 PHE A N 1
ATOM 675 C CA . PHE A 1 92 ? -2.115 0.621 0.983 1.00 97.56 92 PHE A CA 1
ATOM 676 C C . PHE A 1 92 ? -2.871 1.342 -0.145 1.00 97.56 92 PHE A C 1
ATOM 678 O O . PHE A 1 92 ? -2.255 2.004 -0.984 1.00 97.56 92 PHE A O 1
ATOM 685 N N . GLN A 1 93 ? -4.210 1.338 -0.127 1.00 96.00 93 GLN A N 1
ATOM 686 C CA . GLN A 1 93 ? -5.001 2.123 -1.086 1.00 96.00 93 GLN A CA 1
ATOM 687 C C . GLN A 1 93 ? -4.761 3.636 -0.939 1.00 96.00 93 GLN A C 1
ATOM 689 O O . GLN A 1 93 ? -4.642 4.339 -1.947 1.00 96.00 93 GLN A O 1
ATOM 694 N N . CYS A 1 94 ? -4.638 4.147 0.293 1.00 95.38 94 CYS A N 1
ATOM 695 C CA . CYS A 1 94 ? -4.322 5.558 0.535 1.00 95.38 94 CYS A CA 1
ATOM 696 C C . CYS A 1 94 ? -2.944 5.930 -0.033 1.00 95.38 94 CYS A C 1
ATOM 698 O O . CYS A 1 94 ? -2.801 6.974 -0.664 1.00 95.38 94 CYS A O 1
ATOM 700 N N . GLN A 1 95 ? -1.931 5.080 0.154 1.00 96.44 95 GLN A N 1
ATOM 701 C CA . GLN A 1 95 ? -0.575 5.313 -0.346 1.00 96.44 95 GLN A CA 1
ATOM 702 C C . GLN A 1 95 ? -0.506 5.297 -1.877 1.00 96.44 95 GLN A C 1
ATOM 704 O O . GLN A 1 95 ? 0.132 6.177 -2.456 1.00 96.44 95 GLN A O 1
ATOM 709 N N . LYS A 1 96 ? -1.208 4.373 -2.551 1.00 95.19 96 LYS A N 1
ATOM 710 C CA . LYS A 1 96 ? -1.293 4.364 -4.025 1.00 95.19 96 LYS A CA 1
ATOM 711 C C . LYS A 1 96 ? -1.860 5.677 -4.567 1.00 95.19 96 LYS A C 1
ATOM 713 O O . LYS A 1 96 ? -1.303 6.264 -5.492 1.00 95.19 96 LYS A O 1
ATOM 718 N N . ARG A 1 97 ? -2.933 6.181 -3.950 1.00 93.69 97 ARG A N 1
ATOM 719 C CA . ARG A 1 97 ? -3.520 7.484 -4.303 1.00 93.69 97 ARG A CA 1
ATOM 720 C C . ARG A 1 97 ? -2.592 8.643 -3.958 1.00 93.69 97 ARG A C 1
ATOM 722 O O . ARG A 1 97 ? -2.472 9.583 -4.736 1.00 93.69 97 ARG A O 1
ATOM 729 N N . LEU A 1 98 ? -1.895 8.563 -2.825 1.00 93.56 98 LEU A N 1
ATOM 730 C CA . LEU A 1 98 ? -0.940 9.584 -2.407 1.00 93.56 98 LEU A CA 1
ATOM 731 C C . LEU A 1 98 ? 0.201 9.721 -3.416 1.00 93.56 98 LEU A C 1
ATOM 733 O O . LEU A 1 98 ? 0.563 10.844 -3.742 1.00 93.56 98 LEU A O 1
ATOM 737 N N . ILE A 1 99 ? 0.722 8.620 -3.962 1.00 94.31 99 ILE A N 1
ATOM 738 C CA . ILE A 1 99 ? 1.785 8.650 -4.980 1.00 94.31 99 ILE A CA 1
ATOM 739 C C . ILE A 1 99 ? 1.328 9.359 -6.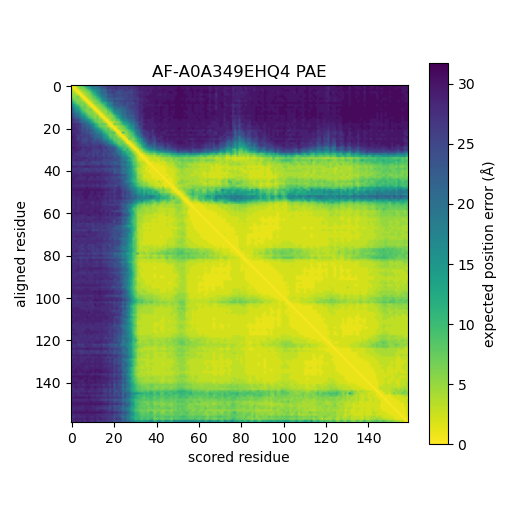260 1.00 94.31 99 ILE A C 1
ATOM 741 O O . ILE A 1 99 ? 2.137 10.055 -6.879 1.00 94.31 99 ILE A O 1
ATOM 745 N N . ALA A 1 100 ? 0.048 9.240 -6.628 1.00 90.94 100 ALA A N 1
ATOM 746 C CA . ALA A 1 100 ? -0.518 9.944 -7.778 1.00 90.94 100 ALA A CA 1
ATOM 747 C C . ALA A 1 100 ? -0.566 11.475 -7.583 1.00 90.94 100 ALA A C 1
ATOM 749 O O . ALA A 1 100 ? -0.488 12.215 -8.560 1.00 90.94 100 ALA A O 1
ATOM 750 N N . VAL A 1 101 ? -0.661 11.959 -6.337 1.00 90.88 101 VAL A N 1
ATOM 751 C CA . VAL A 1 101 ? -0.736 13.399 -5.992 1.00 90.88 101 VAL A CA 1
ATOM 752 C C . VAL A 1 101 ? 0.608 13.965 -5.489 1.00 90.88 101 VAL A C 1
ATOM 754 O O . VAL A 1 101 ? 0.839 15.181 -5.491 1.00 90.88 101 VAL A O 1
ATOM 757 N N . ASP A 1 102 ? 1.497 13.104 -5.002 1.00 91.69 102 ASP A N 1
ATOM 758 C CA . ASP A 1 102 ? 2.771 13.442 -4.367 1.00 91.69 102 ASP A CA 1
ATOM 759 C C . ASP A 1 102 ? 3.815 12.350 -4.642 1.00 91.69 102 ASP A C 1
ATOM 761 O O . ASP A 1 102 ? 4.066 11.456 -3.826 1.00 91.69 102 ASP A O 1
ATOM 765 N N . THR A 1 103 ? 4.415 12.398 -5.830 1.00 93.38 103 THR A N 1
ATOM 766 C CA . THR A 1 103 ? 5.415 11.415 -6.257 1.00 93.38 103 THR A CA 1
ATOM 767 C C . THR A 1 103 ? 6.777 11.739 -5.641 1.00 93.38 103 THR A C 1
ATOM 769 O O . THR A 1 103 ? 7.591 12.450 -6.225 1.00 93.38 103 THR A O 1
ATOM 772 N N . THR A 1 104 ? 7.028 11.214 -4.443 1.00 95.19 104 THR A N 1
ATOM 773 C CA . THR A 1 104 ? 8.332 11.295 -3.768 1.00 95.19 104 THR A CA 1
ATOM 774 C C . THR A 1 104 ? 8.886 9.897 -3.522 1.00 95.19 104 THR A C 1
ATOM 776 O O . THR A 1 104 ? 8.123 8.951 -3.318 1.00 95.19 104 THR A O 1
ATOM 779 N N . GLU A 1 105 ? 10.214 9.763 -3.493 1.00 95.50 105 GLU A N 1
ATOM 780 C CA . GLU A 1 105 ? 10.858 8.486 -3.156 1.00 95.50 105 GLU A CA 1
ATOM 781 C C . GLU A 1 105 ? 10.478 8.013 -1.749 1.00 95.50 105 GLU A C 1
ATOM 783 O O . GLU A 1 105 ? 10.209 6.837 -1.550 1.00 95.50 105 GLU A O 1
ATOM 788 N N . GLN A 1 106 ? 10.313 8.931 -0.791 1.00 95.38 106 GLN A N 1
ATOM 789 C CA . GLN A 1 106 ? 9.838 8.586 0.550 1.00 95.38 106 GLN A CA 1
ATOM 790 C C . GLN A 1 106 ? 8.447 7.928 0.526 1.00 95.38 106 GLN A C 1
ATOM 792 O O . GLN A 1 106 ? 8.224 6.935 1.218 1.00 95.38 106 GLN A O 1
ATOM 797 N N . ASN A 1 107 ? 7.514 8.456 -0.275 1.00 95.00 107 ASN A N 1
ATOM 798 C CA . ASN A 1 107 ? 6.174 7.876 -0.402 1.00 95.00 107 ASN A CA 1
ATOM 799 C C . ASN A 1 107 ? 6.217 6.504 -1.098 1.00 95.00 107 ASN A C 1
ATOM 801 O O . ASN A 1 107 ? 5.448 5.617 -0.733 1.00 95.00 107 ASN A O 1
ATOM 805 N N . ARG A 1 108 ? 7.126 6.312 -2.064 1.00 95.44 108 ARG A N 1
ATOM 806 C CA . ARG A 1 108 ? 7.349 5.015 -2.725 1.00 95.44 108 ARG A CA 1
ATOM 807 C C . ARG A 1 108 ? 7.917 3.979 -1.758 1.00 95.44 108 ARG A C 1
ATOM 809 O O . ARG A 1 108 ? 7.383 2.879 -1.684 1.00 95.44 108 ARG A O 1
ATOM 816 N N . THR A 1 109 ? 8.934 4.336 -0.975 1.00 96.50 109 THR A N 1
ATOM 817 C CA . THR A 1 109 ? 9.501 3.448 0.050 1.00 96.50 109 THR A CA 1
ATOM 818 C C . THR A 1 109 ? 8.441 3.026 1.063 1.00 96.50 109 THR A C 1
ATOM 820 O O . THR A 1 109 ? 8.281 1.835 1.307 1.00 96.50 109 THR A O 1
ATOM 823 N N . ALA A 1 110 ? 7.644 3.970 1.574 1.00 96.75 110 ALA A N 1
ATOM 824 C CA . ALA A 1 110 ? 6.573 3.669 2.526 1.00 96.75 110 ALA A CA 1
ATOM 825 C C . ALA A 1 110 ? 5.484 2.737 1.948 1.00 96.75 110 ALA A C 1
ATOM 827 O O . ALA A 1 110 ? 4.920 1.915 2.678 1.00 96.75 110 ALA A O 1
ATOM 828 N N . LEU A 1 111 ? 5.189 2.843 0.643 1.00 97.50 111 LEU A N 1
ATOM 829 C CA . LEU A 1 111 ? 4.307 1.898 -0.048 1.00 97.50 111 LEU A CA 1
ATOM 830 C C . LEU A 1 111 ? 4.906 0.489 -0.023 1.00 97.50 111 LEU A C 1
ATOM 832 O O . LEU A 1 111 ? 4.223 -0.453 0.366 1.00 97.50 111 LEU A O 1
ATOM 836 N N . PHE A 1 112 ? 6.181 0.341 -0.390 1.00 97.56 112 PHE A N 1
ATOM 837 C CA . PHE A 1 112 ? 6.829 -0.970 -0.420 1.00 97.56 112 PHE A CA 1
ATOM 838 C C . PHE A 1 112 ? 6.982 -1.599 0.970 1.00 97.56 112 PHE A C 1
ATOM 840 O O . PHE A 1 112 ? 6.744 -2.794 1.104 1.00 97.56 112 PHE A O 1
ATOM 847 N N . GLU A 1 113 ? 7.262 -0.814 2.012 1.00 97.69 113 GLU A N 1
ATOM 848 C CA . GLU A 1 113 ? 7.231 -1.292 3.406 1.00 97.69 113 GLU A CA 1
ATOM 849 C C . GLU A 1 113 ? 5.847 -1.843 3.790 1.00 97.69 113 GLU A C 1
ATOM 851 O O . GLU A 1 113 ? 5.722 -2.810 4.541 1.00 97.69 113 GLU A O 1
ATOM 856 N N . THR A 1 114 ? 4.779 -1.239 3.263 1.00 97.81 114 THR A N 1
ATOM 857 C CA . THR A 1 114 ? 3.408 -1.717 3.484 1.00 97.81 114 THR A CA 1
ATOM 858 C C . THR A 1 114 ? 3.134 -2.989 2.681 1.00 97.81 114 THR A C 1
ATOM 860 O O . THR A 1 114 ? 2.532 -3.918 3.218 1.00 97.81 114 THR A O 1
ATOM 863 N N . CYS A 1 115 ? 3.631 -3.084 1.442 1.00 97.75 115 CYS A N 1
ATOM 864 C CA . CYS A 1 115 ? 3.578 -4.316 0.651 1.00 97.75 115 CYS A CA 1
ATOM 865 C C . CYS A 1 115 ? 4.290 -5.478 1.357 1.00 97.75 115 CYS A C 1
ATOM 867 O O . CYS A 1 115 ? 3.744 -6.573 1.411 1.00 97.75 115 CYS A O 1
ATOM 869 N N . GLU A 1 116 ? 5.460 -5.250 1.957 1.00 97.31 116 GLU A N 1
ATOM 870 C CA . GLU A 1 116 ? 6.195 -6.281 2.707 1.00 97.31 116 GLU A CA 1
ATOM 871 C C . GLU A 1 116 ? 5.382 -6.806 3.901 1.00 97.31 116 GLU A C 1
ATOM 873 O O . GLU A 1 116 ? 5.348 -8.011 4.151 1.00 97.31 116 GLU A O 1
ATOM 878 N N . LYS A 1 117 ? 4.641 -5.930 4.596 1.00 96.12 117 LYS A N 1
ATOM 879 C CA . LYS A 1 117 ? 3.701 -6.345 5.652 1.00 96.12 117 LYS A CA 1
ATOM 880 C C . LYS A 1 117 ? 2.512 -7.138 5.093 1.00 96.12 117 LYS A C 1
ATOM 882 O O . LYS A 1 117 ? 2.070 -8.094 5.727 1.00 96.12 117 LYS A O 1
ATOM 887 N N . LEU A 1 118 ? 1.989 -6.755 3.927 1.00 96.50 118 LEU A N 1
ATOM 888 C CA . LEU A 1 118 ? 0.871 -7.438 3.259 1.00 96.50 118 LEU A CA 1
ATOM 889 C C . LEU A 1 118 ? 1.264 -8.795 2.657 1.00 96.50 118 LEU A C 1
ATOM 891 O O . LEU A 1 118 ? 0.426 -9.692 2.613 1.00 96.50 118 LEU A O 1
ATOM 895 N N . ALA A 1 119 ? 2.527 -8.987 2.271 1.00 94.50 119 ALA A N 1
ATOM 896 C CA . ALA A 1 119 ? 3.050 -10.273 1.805 1.00 94.50 119 ALA A CA 1
ATOM 897 C C . ALA A 1 119 ? 2.909 -11.382 2.873 1.00 94.50 119 ALA A C 1
ATOM 899 O O . ALA A 1 119 ? 2.778 -12.561 2.554 1.00 94.50 119 ALA A O 1
ATOM 900 N N . MET A 1 120 ? 2.871 -10.998 4.155 1.00 93.06 120 MET A N 1
ATOM 901 C CA . MET A 1 120 ? 2.671 -11.899 5.297 1.00 93.06 120 MET A CA 1
ATOM 902 C C . MET A 1 120 ? 1.192 -12.176 5.623 1.00 93.06 120 MET A C 1
ATOM 904 O O . MET A 1 120 ? 0.900 -12.826 6.632 1.00 93.06 120 MET A O 1
ATOM 908 N N . ALA A 1 121 ? 0.249 -11.644 4.842 1.00 94.19 121 ALA A N 1
ATOM 909 C CA . ALA A 1 121 ? -1.171 -11.786 5.131 1.00 94.19 121 ALA A CA 1
ATOM 910 C C . ALA A 1 121 ? -1.660 -13.237 4.926 1.00 94.19 121 ALA A C 1
ATOM 912 O O . ALA A 1 121 ? -1.195 -13.921 4.010 1.00 94.19 121 ALA A O 1
ATOM 913 N N . PRO A 1 122 ? -2.605 -13.725 5.755 1.00 93.94 122 PRO A N 1
ATOM 914 C CA . PRO A 1 122 ? -3.180 -15.058 5.589 1.00 93.94 122 PRO A CA 1
ATOM 915 C C . PRO A 1 122 ? -4.042 -15.140 4.320 1.00 93.94 122 PRO A C 1
ATOM 917 O O . PRO A 1 122 ? -4.444 -14.117 3.766 1.00 93.94 122 PRO A O 1
ATOM 920 N N . ASP A 1 123 ? -4.393 -16.360 3.903 1.00 93.75 123 ASP A N 1
ATOM 921 C CA . ASP A 1 123 ? -5.116 -16.631 2.646 1.00 93.75 123 ASP A CA 1
ATOM 922 C C . ASP A 1 123 ? -6.447 -15.878 2.495 1.00 93.75 123 ASP A C 1
ATOM 924 O O . ASP A 1 123 ? -6.864 -15.583 1.376 1.00 93.75 123 ASP A O 1
ATOM 928 N N . THR A 1 124 ? -7.090 -15.480 3.597 1.00 94.19 124 THR A N 1
ATOM 929 C CA . THR A 1 124 ? -8.276 -14.604 3.581 1.00 94.19 124 THR A CA 1
ATOM 930 C C . THR A 1 124 ? -8.031 -13.287 2.830 1.00 94.19 124 THR A C 1
ATOM 932 O O . THR A 1 124 ? -8.955 -12.731 2.244 1.00 94.19 124 THR A O 1
ATOM 935 N N . TYR A 1 125 ? -6.785 -12.809 2.802 1.00 95.25 125 TYR A N 1
ATOM 936 C CA . TYR A 1 125 ? -6.353 -11.586 2.124 1.00 95.25 125 TYR A CA 1
ATOM 937 C C . TYR A 1 125 ? -5.516 -11.872 0.872 1.00 95.25 125 TYR A C 1
ATOM 939 O O . TYR A 1 125 ? -4.717 -11.031 0.461 1.00 95.25 125 TYR A O 1
ATOM 947 N N . ALA A 1 126 ? -5.693 -13.038 0.242 1.00 94.75 126 ALA A N 1
ATOM 948 C CA . ALA A 1 126 ? -4.927 -13.452 -0.934 1.00 94.75 126 ALA A CA 1
ATOM 949 C C . ALA A 1 126 ? -4.893 -12.399 -2.056 1.00 94.75 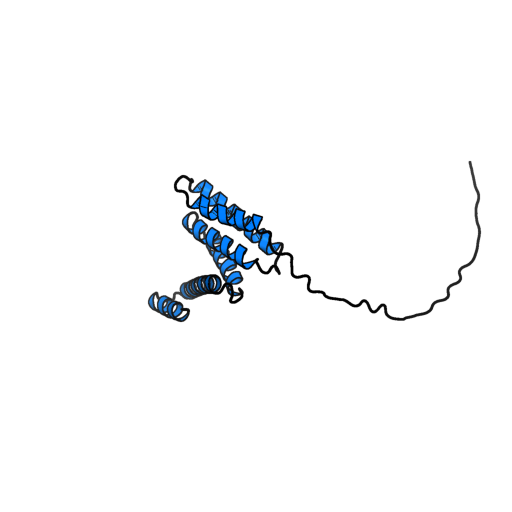126 ALA A C 1
ATOM 951 O O . ALA A 1 126 ? -3.856 -12.225 -2.685 1.00 94.75 126 ALA A O 1
ATOM 952 N N . ALA A 1 127 ? -5.984 -11.655 -2.271 1.00 94.38 127 ALA A N 1
ATOM 953 C CA . ALA A 1 127 ? -6.019 -10.578 -3.261 1.00 94.38 127 ALA A CA 1
ATOM 954 C C . ALA A 1 127 ? -5.057 -9.424 -2.919 1.00 94.38 127 ALA A C 1
ATOM 956 O O . ALA A 1 127 ? -4.301 -8.981 -3.780 1.00 94.38 127 ALA A O 1
ATOM 957 N N . LEU A 1 128 ? -5.046 -8.969 -1.658 1.00 94.81 128 LEU A N 1
ATOM 958 C CA . LEU A 1 128 ? -4.114 -7.932 -1.196 1.00 94.81 128 LEU A CA 1
ATOM 959 C C . LEU A 1 128 ? -2.669 -8.435 -1.227 1.00 94.81 128 LEU A C 1
ATOM 961 O O . LEU A 1 128 ? -1.772 -7.695 -1.624 1.00 94.81 128 LEU A O 1
ATOM 965 N N . ARG A 1 129 ? -2.456 -9.698 -0.834 1.00 95.88 129 ARG A N 1
ATOM 966 C CA . ARG A 1 129 ? -1.143 -10.345 -0.863 1.00 95.88 129 ARG A CA 1
ATOM 967 C C . ARG A 1 129 ? -0.594 -10.417 -2.288 1.00 95.88 129 ARG A C 1
ATOM 969 O O . ARG A 1 129 ? 0.531 -9.997 -2.517 1.00 95.88 129 ARG A O 1
ATOM 976 N N . LEU A 1 130 ? -1.403 -10.866 -3.248 1.00 95.81 130 LEU A N 1
ATOM 977 C CA . LEU A 1 130 ? -1.009 -10.949 -4.655 1.00 95.81 130 LEU A CA 1
ATOM 978 C C . LEU A 1 130 ? -0.649 -9.574 -5.232 1.00 95.81 130 LEU A C 1
ATOM 980 O O . LEU A 1 130 ? 0.362 -9.441 -5.917 1.00 95.81 130 LEU A O 1
ATOM 984 N N . GLU A 1 131 ? -1.447 -8.541 -4.948 1.00 95.81 131 GLU A N 1
ATOM 985 C CA . GLU A 1 131 ? -1.144 -7.184 -5.414 1.00 95.81 131 GLU A CA 1
ATOM 986 C C . GLU A 1 131 ? 0.184 -6.672 -4.829 1.00 95.81 131 GLU A C 1
ATOM 988 O O . GLU A 1 131 ? 1.003 -6.099 -5.551 1.00 95.81 131 GLU A O 1
ATOM 993 N N . ALA A 1 132 ? 0.432 -6.923 -3.540 1.00 96.56 132 ALA A N 1
ATOM 994 C CA . ALA A 1 132 ? 1.695 -6.590 -2.892 1.00 96.56 132 ALA A CA 1
ATOM 995 C C . ALA A 1 132 ? 2.884 -7.351 -3.510 1.00 96.56 132 ALA A C 1
ATOM 997 O O . ALA A 1 132 ? 3.903 -6.730 -3.816 1.00 96.56 132 ALA A O 1
ATOM 998 N N . ASP A 1 133 ? 2.738 -8.657 -3.752 1.00 96.12 133 ASP A N 1
ATOM 999 C CA . ASP A 1 133 ? 3.769 -9.516 -4.346 1.00 96.12 133 ASP A CA 1
ATOM 1000 C C . ASP A 1 133 ? 4.145 -9.050 -5.766 1.00 96.12 133 ASP A C 1
ATOM 1002 O O . ASP A 1 133 ? 5.328 -8.963 -6.103 1.00 96.12 133 ASP A O 1
ATOM 1006 N N . ILE A 1 134 ? 3.155 -8.670 -6.584 1.00 95.81 134 ILE A N 1
ATOM 1007 C CA . ILE A 1 134 ? 3.369 -8.098 -7.924 1.00 95.81 134 ILE A CA 1
ATOM 1008 C C . ILE A 1 134 ? 4.198 -6.810 -7.839 1.00 95.81 134 ILE A C 1
ATOM 1010 O O . ILE A 1 134 ? 5.170 -6.653 -8.581 1.00 95.81 134 ILE A O 1
ATOM 1014 N N . LEU A 1 135 ? 3.853 -5.895 -6.926 1.00 95.69 135 LEU A N 1
ATOM 1015 C CA . LEU A 1 135 ? 4.569 -4.625 -6.773 1.00 95.69 135 LEU A CA 1
ATOM 1016 C C . LEU A 1 135 ? 6.004 -4.810 -6.264 1.00 95.69 135 LEU A C 1
ATOM 1018 O O . LEU A 1 135 ? 6.908 -4.110 -6.723 1.00 95.69 135 LEU A O 1
ATOM 1022 N N . LEU A 1 136 ? 6.226 -5.739 -5.333 1.00 96.62 136 LEU A N 1
ATOM 1023 C CA . LEU A 1 136 ? 7.563 -6.052 -4.822 1.00 96.62 136 LEU A CA 1
ATOM 1024 C C . LEU A 1 136 ? 8.431 -6.722 -5.891 1.00 96.62 136 LEU A C 1
ATOM 1026 O O . LEU A 1 136 ? 9.586 -6.338 -6.069 1.00 96.62 136 LEU A O 1
ATOM 1030 N N . SER A 1 137 ? 7.865 -7.664 -6.648 1.00 95.06 137 SER A N 1
ATOM 1031 C CA . SER A 1 137 ? 8.553 -8.310 -7.769 1.00 95.06 137 SER A CA 1
ATOM 1032 C C . SER A 1 137 ? 8.966 -7.287 -8.828 1.00 95.06 137 SER A C 1
ATOM 1034 O O . SER A 1 137 ? 10.126 -7.246 -9.243 1.00 95.06 137 SER A O 1
ATOM 1036 N N . ASP A 1 138 ? 8.053 -6.389 -9.210 1.00 94.19 138 ASP A N 1
ATOM 1037 C CA . ASP A 1 138 ? 8.342 -5.346 -10.193 1.00 94.19 138 ASP A CA 1
ATOM 1038 C C . ASP A 1 138 ? 9.443 -4.381 -9.719 1.00 94.19 138 ASP A C 1
ATOM 1040 O O . ASP A 1 138 ? 10.362 -4.066 -10.482 1.00 94.19 138 ASP A O 1
ATOM 1044 N N . ARG A 1 139 ? 9.408 -3.972 -8.441 1.00 94.81 139 ARG A N 1
ATOM 1045 C CA . ARG A 1 139 ? 10.464 -3.171 -7.798 1.00 94.81 139 ARG A CA 1
ATOM 1046 C C . ARG A 1 139 ? 11.821 -3.864 -7.895 1.00 94.81 139 ARG A C 1
ATOM 1048 O O . ARG A 1 139 ? 12.791 -3.252 -8.342 1.00 94.81 139 ARG A O 1
ATOM 1055 N N . ASP A 1 140 ? 11.890 -5.127 -7.489 1.00 94.81 140 ASP A N 1
ATOM 1056 C CA . ASP A 1 140 ? 13.142 -5.880 -7.403 1.00 94.81 140 ASP A CA 1
ATOM 1057 C C . ASP A 1 140 ? 13.735 -6.173 -8.785 1.00 94.81 140 ASP A C 1
ATOM 1059 O O . ASP A 1 140 ? 14.956 -6.184 -8.956 1.00 94.81 140 ASP A O 1
ATOM 1063 N N . LEU A 1 141 ? 12.886 -6.397 -9.788 1.00 93.62 141 LEU A N 1
ATOM 1064 C CA . LEU A 1 141 ? 13.306 -6.562 -11.177 1.00 93.62 141 LEU A CA 1
ATOM 1065 C C . LEU A 1 141 ? 13.770 -5.238 -11.779 1.00 93.62 141 LEU A C 1
ATOM 1067 O O . LEU A 1 141 ? 14.798 -5.201 -12.457 1.00 93.62 141 LEU A O 1
ATOM 1071 N N . SER A 1 142 ? 13.059 -4.144 -11.499 1.00 90.94 142 SER A N 1
ATOM 1072 C CA . SER A 1 142 ? 13.477 -2.811 -11.930 1.00 90.94 142 SER A CA 1
ATOM 1073 C C . SER A 1 142 ? 14.819 -2.413 -11.314 1.00 90.94 142 SER A C 1
ATOM 1075 O O . SER A 1 142 ? 15.632 -1.810 -12.002 1.00 90.94 142 SER A O 1
ATOM 1077 N N . ALA A 1 143 ? 15.083 -2.780 -10.057 1.00 92.19 143 ALA A N 1
ATOM 1078 C CA . ALA A 1 143 ? 16.365 -2.533 -9.394 1.00 92.19 143 ALA A CA 1
ATOM 1079 C C . ALA A 1 143 ? 17.53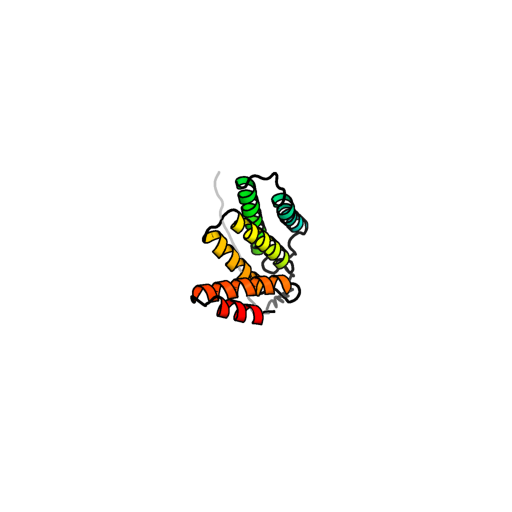7 -3.334 -9.999 1.00 92.19 143 ALA A C 1
ATOM 1081 O O . ALA A 1 143 ? 18.695 -2.992 -9.775 1.00 92.19 143 ALA A O 1
ATOM 1082 N N . LYS A 1 144 ? 17.246 -4.397 -10.761 1.00 94.44 144 LYS A N 1
ATOM 1083 C CA . LYS A 1 144 ? 18.226 -5.228 -11.482 1.00 94.44 144 LYS A CA 1
ATOM 1084 C C . LYS A 1 144 ? 18.362 -4.837 -12.959 1.00 94.44 144 LYS A C 1
ATOM 1086 O O . LYS A 1 144 ? 18.918 -5.618 -13.728 1.00 94.44 144 LYS A O 1
ATOM 1091 N N . ASP A 1 145 ? 17.803 -3.695 -13.365 1.00 92.06 145 ASP A N 1
ATOM 1092 C CA . ASP A 1 145 ? 17.730 -3.246 -14.762 1.00 92.06 145 ASP A CA 1
ATOM 1093 C C . ASP A 1 145 ? 17.127 -4.305 -15.707 1.00 92.06 145 ASP A C 1
ATOM 1095 O O . ASP A 1 145 ? 17.491 -4.417 -16.881 1.00 92.06 145 ASP A O 1
ATOM 1099 N N . ALA A 1 146 ? 16.189 -5.117 -15.197 1.00 91.50 146 ALA A N 1
ATOM 1100 C CA . ALA A 1 146 ? 15.534 -6.141 -15.996 1.00 91.50 146 ALA A CA 1
ATOM 1101 C C . ALA A 1 146 ? 14.758 -5.504 -17.157 1.00 91.50 146 ALA A C 1
ATOM 1103 O O . ALA A 1 146 ? 14.046 -4.507 -16.996 1.00 91.50 146 ALA A O 1
ATOM 1104 N N . THR A 1 147 ? 14.860 -6.116 -18.338 1.00 93.44 147 THR A N 1
ATOM 1105 C CA . THR A 1 147 ? 14.130 -5.646 -19.519 1.00 93.44 147 THR A CA 1
ATOM 1106 C C . THR A 1 147 ? 12.617 -5.742 -19.303 1.00 93.44 147 THR A C 1
ATOM 1108 O O . THR A 1 147 ? 12.140 -6.559 -18.513 1.00 93.44 147 THR A O 1
ATOM 1111 N N . LEU A 1 148 ? 11.840 -4.945 -20.044 1.00 90.81 148 LEU A N 1
ATOM 1112 C CA . LEU A 1 148 ? 10.374 -4.999 -19.980 1.00 90.81 148 LEU A CA 1
ATOM 1113 C C . LEU A 1 148 ? 9.823 -6.404 -20.268 1.00 90.81 148 LEU A C 1
ATOM 1115 O O . LEU A 1 148 ? 8.867 -6.815 -19.620 1.00 90.81 148 LEU A O 1
ATOM 1119 N N . ALA A 1 149 ? 10.444 -7.148 -21.191 1.00 92.06 149 ALA A N 1
ATOM 1120 C CA . ALA A 1 149 ? 10.059 -8.526 -21.493 1.00 92.06 149 ALA A CA 1
ATOM 1121 C C . ALA A 1 149 ? 10.270 -9.440 -20.277 1.00 92.06 149 ALA A C 1
ATOM 1123 O O . ALA A 1 149 ? 9.343 -10.119 -19.847 1.00 92.06 149 ALA A O 1
ATOM 1124 N N . THR A 1 150 ? 11.450 -9.368 -19.655 1.00 91.50 150 THR A N 1
ATOM 1125 C CA . THR A 1 150 ? 11.771 -10.137 -18.443 1.00 91.50 150 THR A CA 1
ATOM 1126 C C . THR A 1 150 ? 10.836 -9.794 -17.281 1.00 91.50 150 THR A C 1
ATOM 1128 O O . THR A 1 150 ? 10.410 -10.685 -16.550 1.00 91.50 150 THR A O 1
ATOM 1131 N N . ARG A 1 151 ? 10.483 -8.512 -17.115 1.00 91.56 151 ARG A N 1
ATOM 1132 C CA . ARG A 1 151 ? 9.511 -8.070 -16.103 1.00 91.56 151 ARG A CA 1
ATOM 1133 C C . ARG A 1 151 ? 8.123 -8.640 -16.370 1.00 91.56 151 ARG A C 1
ATOM 1135 O O . ARG A 1 151 ? 7.524 -9.204 -15.464 1.00 91.56 151 ARG A O 1
ATOM 1142 N N . ALA A 1 152 ? 7.638 -8.546 -17.605 1.00 90.94 152 ALA A N 1
ATOM 1143 C CA . ALA A 1 152 ? 6.329 -9.070 -17.979 1.00 90.94 152 ALA A CA 1
ATOM 1144 C C . ALA A 1 152 ? 6.227 -10.590 -17.762 1.00 90.94 152 ALA A C 1
ATOM 1146 O O . ALA A 1 152 ? 5.238 -11.054 -17.203 1.00 90.94 152 ALA A O 1
ATOM 1147 N N . GLU A 1 153 ? 7.255 -11.353 -18.143 1.00 92.19 153 GLU A N 1
ATOM 1148 C CA . GLU A 1 153 ? 7.311 -12.805 -17.930 1.00 92.19 153 GLU A CA 1
ATOM 1149 C C . GLU A 1 153 ? 7.296 -13.172 -16.440 1.00 92.19 153 GLU A C 1
ATOM 1151 O O . GLU A 1 153 ? 6.529 -14.040 -16.023 1.00 92.19 153 GLU A O 1
ATOM 1156 N N . ALA A 1 154 ? 8.104 -12.489 -15.624 1.00 91.38 154 ALA A N 1
ATOM 1157 C CA . ALA A 1 154 ? 8.165 -12.741 -14.188 1.00 91.38 154 ALA A CA 1
ATOM 1158 C C . ALA A 1 154 ? 6.849 -12.398 -13.474 1.00 91.38 154 ALA A C 1
ATOM 1160 O O . ALA A 1 154 ? 6.432 -13.129 -12.579 1.00 91.38 154 ALA A O 1
ATOM 1161 N N . LEU A 1 155 ? 6.178 -11.315 -13.876 1.00 90.50 155 LEU A N 1
ATOM 1162 C CA . LEU A 1 155 ? 4.880 -10.933 -13.319 1.00 90.50 155 LEU A CA 1
ATOM 1163 C C . LEU A 1 155 ? 3.757 -11.877 -13.767 1.00 90.50 155 LEU A C 1
ATOM 1165 O O . LEU A 1 155 ? 2.885 -12.197 -12.965 1.00 90.50 155 LEU A O 1
ATOM 1169 N N . ALA A 1 156 ? 3.792 -12.368 -15.009 1.00 90.56 156 ALA A N 1
ATOM 1170 C CA . ALA A 1 156 ? 2.826 -13.349 -15.501 1.00 90.56 156 ALA A CA 1
ATOM 1171 C C . ALA A 1 156 ? 2.901 -14.684 -14.744 1.00 90.56 156 ALA A C 1
ATOM 1173 O O . ALA A 1 156 ? 1.891 -15.360 -14.616 1.00 90.56 156 ALA A O 1
ATOM 1174 N N . ALA A 1 157 ? 4.068 -15.053 -14.209 1.00 91.31 157 ALA A N 1
ATOM 1175 C CA . ALA A 1 157 ? 4.237 -16.271 -13.416 1.00 91.31 157 ALA A CA 1
ATOM 1176 C C . ALA A 1 157 ? 3.604 -16.203 -12.008 1.00 91.31 157 ALA A C 1
ATOM 1178 O O . ALA A 1 157 ? 3.566 -17.220 -11.316 1.00 91.31 157 ALA A O 1
ATOM 1179 N N . LEU A 1 158 ? 3.144 -15.025 -11.568 1.00 85.81 158 LEU A N 1
ATOM 1180 C CA . LEU A 1 158 ? 2.495 -14.825 -10.266 1.00 85.81 158 LEU A CA 1
ATOM 1181 C C . LEU A 1 158 ? 0.963 -14.992 -10.312 1.00 85.81 158 LEU A C 1
ATOM 1183 O O . LEU A 1 158 ? 0.340 -14.999 -9.251 1.00 85.81 158 LEU A O 1
ATOM 1187 N N . ILE A 1 159 ? 0.365 -15.099 -11.506 1.00 83.31 159 ILE A N 1
ATOM 1188 C CA . ILE A 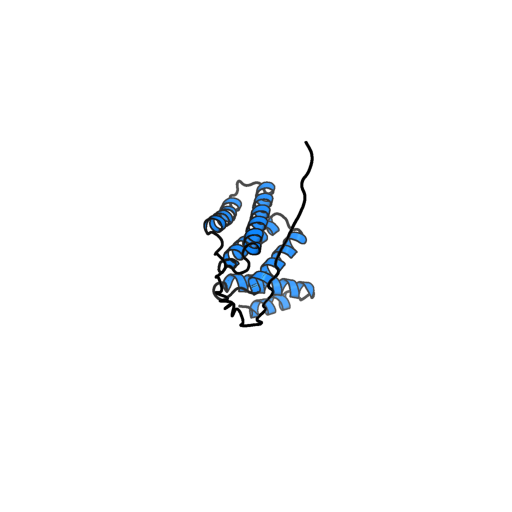1 159 ? -1.089 -15.131 -11.761 1.00 83.31 159 ILE A CA 1
ATOM 1189 C C . ILE A 1 159 ? -1.471 -16.478 -12.379 1.00 83.31 159 ILE A C 1
ATOM 1191 O O . ILE A 1 159 ? -2.507 -17.039 -11.956 1.00 83.31 159 ILE A O 1
#

Radius of gyration: 28.19 Å; Cα contacts (8 Å, |Δi|>4): 122; chains: 1; bounding box: 34×46×99 Å

Mean predicted aligned error: 11.78 Å

Secondary structure (DSSP, 8-state):
-------------------------------PPPPPHHHHHHHHHHHHHTTSTTS-HHHHHHHHHHHHHHHHHHHHH-TT-TTHHHHHHHHHHHHHHHHHH---HHHHHHHHHHHHHHHT--GGGHHHHHHHHHHHHHHHHHTTT--HHHHHHHHHTT-

Solvent-accessible surface area (backbone atoms only — not comparable to full-atom values): 9656 Å² total; per-residue (Å²): 143,79,90,84,83,91,81,90,87,83,89,81,89,79,89,83,82,87,77,80,82,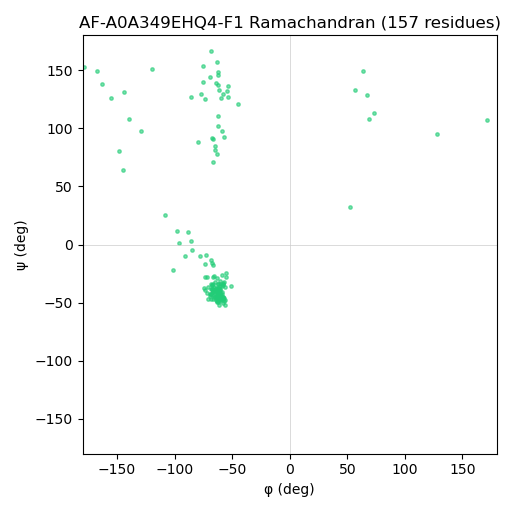78,73,77,78,76,78,68,79,71,72,45,68,62,73,61,63,72,59,53,53,56,51,52,48,47,63,57,56,63,67,41,89,86,59,50,72,68,57,43,48,53,50,34,53,49,45,36,55,49,36,51,51,53,34,71,75,30,76,71,15,83,54,36,61,58,41,49,50,53,30,50,55,35,43,59,54,34,41,78,78,47,80,42,71,68,54,52,51,55,42,51,59,48,25,59,58,33,56,72,51,57,75,95,41,44,69,58,21,51,56,23,47,48,54,51,50,51,52,56,37,53,75,65,70,50,49,72,67,59,47,52,55,58,54,60,74,78,113

Sequence (159 aa):
MMNCVITENRVISLGIRGIGCLWICTAGALAALPIPESEMVALEQTLVQDGDQDTSPISARRTLKNSVRKGLALVDASPEASNRFDVLGIVFQCQKRLIAVDTTEQNRTALFETCEKLAMAPDTYAALRLEADILLSDRDLSAKDATLATRAEALAALI

Nearest PDB structures (foldseek):
  7t8n-assembly1_BBB-2  TM=5.852E-01  e=1.267E+00  Escherichia coli K-12
  7t8n-assembly1_AAA-2  TM=5.519E-01  e=9.373E-01  Escherichia coli K-12
  6wgt-assembly3_C  TM=4.034E-01  e=2.558E+00  Homo sapiens

Foldseek 3Di:
DDDDDDDDDDDDDDDDDDDDPPPPPPPPVPQFDAQDVVLLVVLVVLVVVLPDPPDDLVRNLVSLVVSLVSLVVSCVVGVRHLCNLSSLLSSLSSLVVNCVSPVDPVSVVVNLVSLVVLCPRPPVSVVSNLVSVLSNLLVVCVVVVHDPVRNVVVNVVSD

pLDDT: mean 82.57, std 19.55, range [35.66, 97.81]